Protein AF-X1QTM7-F1 (afdb_monomer_lite)

Structure (mmCIF, N/CA/C/O backbone):
data_AF-X1QTM7-F1
#
_entry.id   AF-X1QTM7-F1
#
loop_
_atom_site.group_PDB
_atom_site.id
_atom_site.type_symbol
_atom_site.label_atom_id
_atom_site.label_alt_id
_atom_site.label_comp_id
_atom_site.label_asym_id
_atom_site.label_entity_id
_atom_site.label_seq_id
_atom_site.pdbx_PDB_ins_code
_atom_site.Cartn_x
_atom_site.Cartn_y
_atom_site.Cartn_z
_atom_site.occupancy
_atom_site.B_iso_or_equiv
_atom_site.auth_seq_id
_atom_site.auth_comp_id
_atom_site.auth_asym_id
_atom_site.auth_atom_id
_atom_site.pdbx_PDB_model_num
ATOM 1 N N . MET A 1 1 ? -10.332 2.867 23.583 1.00 60.19 1 MET A N 1
ATOM 2 C CA . MET A 1 1 ? -9.611 3.339 22.380 1.00 60.19 1 MET A CA 1
ATOM 3 C C . MET A 1 1 ? -10.533 3.134 21.192 1.00 60.19 1 MET A C 1
ATOM 5 O O . MET A 1 1 ? -11.177 2.096 21.151 1.00 60.19 1 MET A O 1
ATOM 9 N N . LYS A 1 2 ? -10.681 4.121 20.301 1.00 74.81 2 LYS A N 1
ATOM 10 C CA . LYS A 1 2 ? -11.460 3.945 19.063 1.00 74.81 2 LYS A CA 1
ATOM 11 C C . LYS A 1 2 ? -10.670 3.005 18.147 1.00 74.81 2 LYS A C 1
ATOM 13 O O . LYS A 1 2 ? -9.470 3.215 17.995 1.00 74.81 2 LYS A O 1
ATOM 18 N N . GLU A 1 3 ? -11.310 1.975 17.601 1.00 85.12 3 GLU A N 1
ATOM 19 C CA . GLU A 1 3 ? -10.666 1.098 16.616 1.00 85.12 3 GLU A CA 1
ATOM 20 C C . GLU A 1 3 ? -10.305 1.895 15.355 1.00 85.12 3 GLU A C 1
ATOM 22 O O . GLU A 1 3 ? -11.064 2.770 14.927 1.00 85.12 3 GLU A O 1
ATOM 27 N N . LEU A 1 4 ? -9.125 1.619 14.793 1.00 90.88 4 LEU A N 1
ATOM 28 C CA . LEU A 1 4 ? -8.669 2.239 13.552 1.00 90.88 4 LEU A CA 1
ATOM 29 C C . LEU A 1 4 ? -9.391 1.597 12.366 1.00 90.88 4 LEU A C 1
ATOM 31 O O . LEU A 1 4 ? -9.645 0.391 12.350 1.00 90.88 4 LEU A O 1
ATOM 35 N N . ILE A 1 5 ? -9.695 2.400 11.347 1.00 95.25 5 ILE A N 1
ATOM 36 C CA . ILE A 1 5 ? -10.232 1.872 10.092 1.00 95.25 5 ILE A CA 1
ATOM 37 C C . ILE A 1 5 ? -9.112 1.105 9.383 1.00 95.25 5 ILE A C 1
ATOM 39 O O . ILE A 1 5 ? -8.035 1.652 9.143 1.00 95.25 5 ILE A O 1
ATOM 43 N N . LYS A 1 6 ? -9.381 -0.161 9.053 1.00 96.38 6 LYS A N 1
ATOM 44 C CA . LYS A 1 6 ? -8.438 -1.055 8.372 1.00 96.38 6 LYS A CA 1
ATOM 45 C C . LYS A 1 6 ? -8.551 -0.918 6.861 1.00 96.38 6 LYS A C 1
ATOM 47 O O . LYS A 1 6 ? -9.651 -0.985 6.317 1.00 96.38 6 LYS A O 1
ATOM 52 N N . LEU A 1 7 ? -7.412 -0.772 6.192 1.00 96.31 7 LEU A N 1
ATOM 53 C CA . LEU A 1 7 ? -7.310 -0.567 4.749 1.00 96.31 7 LEU A CA 1
ATOM 54 C C . LEU A 1 7 ? -6.290 -1.521 4.118 1.00 96.31 7 LEU A C 1
ATOM 56 O O . LEU A 1 7 ? -5.371 -2.015 4.777 1.00 96.31 7 LEU A O 1
ATOM 60 N N . VAL A 1 8 ? -6.434 -1.736 2.811 1.00 97.25 8 VAL A N 1
ATOM 61 C CA . VAL A 1 8 ? -5.433 -2.394 1.962 1.00 97.25 8 VAL A CA 1
ATOM 62 C C . VAL A 1 8 ? -4.958 -1.422 0.888 1.00 97.25 8 VAL A C 1
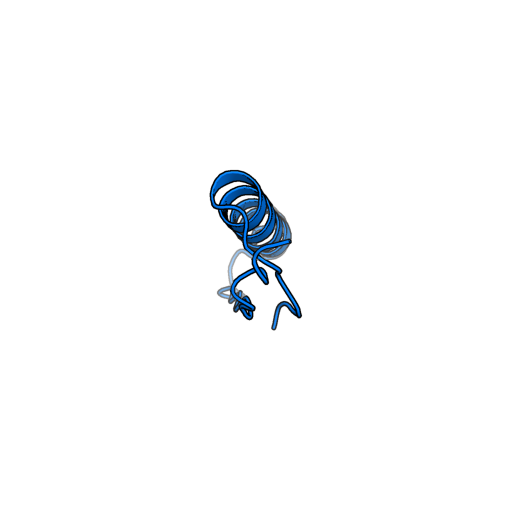ATOM 64 O O . VAL A 1 8 ? -5.746 -0.658 0.336 1.00 97.25 8 VAL A O 1
ATOM 67 N N . GLY A 1 9 ? -3.659 -1.445 0.615 1.00 96.44 9 GLY A N 1
ATOM 68 C CA . GLY A 1 9 ? -3.024 -0.699 -0.460 1.00 96.44 9 GLY A CA 1
ATOM 69 C C . GLY A 1 9 ? -2.933 -1.533 -1.731 1.00 96.44 9 GLY A C 1
ATOM 70 O O . GLY A 1 9 ? -2.752 -2.746 -1.657 1.00 96.44 9 GLY A O 1
ATOM 71 N N . TYR A 1 10 ? -3.021 -0.882 -2.885 1.00 96.31 10 TYR A N 1
ATOM 72 C CA . TYR A 1 10 ? -2.735 -1.494 -4.178 1.00 96.31 10 TYR A CA 1
ATOM 73 C C . TYR A 1 10 ? -1.802 -0.577 -4.961 1.00 96.31 10 TYR A C 1
ATOM 75 O O . TYR A 1 10 ? -2.108 0.602 -5.152 1.00 96.31 10 TYR A O 1
ATOM 83 N N . CYS A 1 11 ? -0.673 -1.114 -5.401 1.00 93.25 11 CYS A N 1
ATOM 84 C CA . CYS A 1 11 ? 0.299 -0.429 -6.228 1.00 93.25 11 CYS A CA 1
ATOM 85 C C . CYS A 1 11 ? 0.441 -1.165 -7.556 1.00 93.25 11 CYS A C 1
ATOM 87 O O . CYS A 1 11 ? 0.457 -2.390 -7.638 1.00 93.25 11 CYS A O 1
ATOM 89 N N . ARG A 1 12 ? 0.576 -0.399 -8.635 1.00 90.50 12 ARG A N 1
ATOM 90 C CA . ARG A 1 12 ? 0.810 -0.960 -9.963 1.00 90.50 12 ARG A CA 1
ATOM 91 C C . ARG A 1 12 ? 1.784 -0.084 -10.706 1.00 90.50 12 ARG A C 1
ATOM 93 O O . ARG A 1 12 ? 1.857 1.128 -10.530 1.00 90.50 12 ARG A O 1
ATOM 100 N N . VAL A 1 13 ? 2.522 -0.723 -11.582 1.00 84.75 13 VAL A N 1
ATOM 101 C CA . VAL A 1 13 ? 3.592 -0.120 -12.344 1.00 84.75 13 VAL A CA 1
ATOM 102 C C . VAL A 1 13 ? 3.489 -0.590 -13.778 1.00 84.75 13 VAL A C 1
ATOM 104 O O . VAL A 1 13 ? 3.198 -1.755 -14.046 1.00 84.75 13 VAL A O 1
ATOM 107 N N . SER A 1 14 ? 3.686 0.340 -14.701 1.00 82.75 14 SER A N 1
ATOM 108 C CA . SER A 1 14 ? 3.889 0.002 -16.104 1.00 82.75 14 SER A CA 1
ATOM 109 C C . SER A 1 14 ? 5.352 -0.401 -16.271 1.00 82.75 14 SER A C 1
ATOM 111 O O . SER A 1 14 ? 6.251 0.320 -15.834 1.00 82.75 14 SER A O 1
ATOM 113 N N . THR A 1 15 ? 5.591 -1.575 -16.849 1.00 75.50 15 THR A N 1
ATOM 114 C CA . THR A 1 15 ? 6.912 -2.223 -16.908 1.00 75.50 15 THR A CA 1
ATOM 115 C C . THR A 1 15 ? 7.930 -1.495 -17.779 1.00 75.50 15 THR A C 1
ATOM 117 O O . THR A 1 15 ? 9.123 -1.738 -17.619 1.00 75.50 15 THR A O 1
ATOM 120 N N . ASP A 1 16 ? 7.486 -0.585 -18.646 1.00 68.62 16 ASP A N 1
ATOM 121 C CA . ASP A 1 16 ? 8.355 0.093 -19.612 1.00 68.62 16 ASP A CA 1
ATOM 122 C C . ASP A 1 16 ? 9.394 1.026 -18.954 1.00 68.62 16 ASP A C 1
ATOM 124 O O . ASP A 1 16 ? 10.514 1.106 -19.443 1.00 68.62 16 ASP A O 1
ATOM 128 N N . ASN A 1 17 ? 9.090 1.634 -17.793 1.00 61.28 17 ASN A N 1
ATOM 129 C CA . ASN A 1 17 ? 9.964 2.615 -17.108 1.00 61.28 17 ASN A CA 1
ATOM 130 C C . ASN A 1 17 ? 10.360 2.215 -15.669 1.00 61.28 17 ASN A C 1
ATOM 132 O O . ASN A 1 17 ? 10.819 3.032 -14.872 1.00 61.28 17 ASN A O 1
ATOM 136 N N . GLN A 1 18 ? 10.157 0.955 -15.283 1.00 58.06 18 GLN A N 1
ATOM 137 C CA . GLN A 1 18 ? 10.289 0.526 -13.884 1.00 58.06 18 GLN A CA 1
ATOM 138 C C . GLN A 1 18 ? 11.720 0.472 -13.333 1.00 58.06 18 GLN A C 1
ATOM 140 O O . GLN A 1 18 ? 11.897 0.549 -12.117 1.00 58.06 18 GLN A O 1
ATOM 145 N N . LYS A 1 19 ? 12.731 0.293 -14.190 1.00 58.75 19 LYS A N 1
ATOM 146 C CA . LYS A 1 19 ? 14.098 -0.030 -13.747 1.00 58.75 19 LYS A CA 1
ATOM 147 C C . LYS A 1 19 ? 14.893 1.161 -13.209 1.00 58.75 19 LYS A C 1
ATOM 149 O O . LYS A 1 19 ? 15.839 0.923 -12.467 1.00 58.75 19 LYS A O 1
ATOM 154 N N . GLU A 1 20 ? 14.530 2.395 -13.550 1.00 58.84 20 GLU A N 1
ATOM 155 C CA . GLU A 1 20 ? 15.358 3.569 -13.228 1.00 58.84 20 GLU A CA 1
ATOM 156 C C . GLU A 1 20 ? 14.883 4.341 -11.990 1.00 58.84 20 GLU A C 1
ATOM 158 O O . GLU A 1 20 ? 15.710 4.746 -11.181 1.00 58.84 20 GLU A O 1
ATOM 163 N N . GLU A 1 21 ? 13.572 4.496 -11.782 1.00 64.12 21 GLU A N 1
ATOM 164 C CA . GLU A 1 21 ? 13.055 5.413 -10.747 1.00 64.12 21 GLU A CA 1
ATOM 165 C C . GLU A 1 21 ? 12.529 4.731 -9.472 1.00 64.12 21 GLU A C 1
ATOM 167 O O . GLU A 1 21 ? 12.196 5.408 -8.501 1.00 64.12 21 GLU A O 1
ATOM 172 N N . GLY A 1 22 ? 12.412 3.397 -9.437 1.00 77.00 22 GLY A N 1
ATOM 173 C CA . GLY A 1 22 ? 11.861 2.704 -8.264 1.00 77.00 22 GLY A CA 1
ATOM 174 C C . GLY A 1 22 ? 10.420 3.130 -7.939 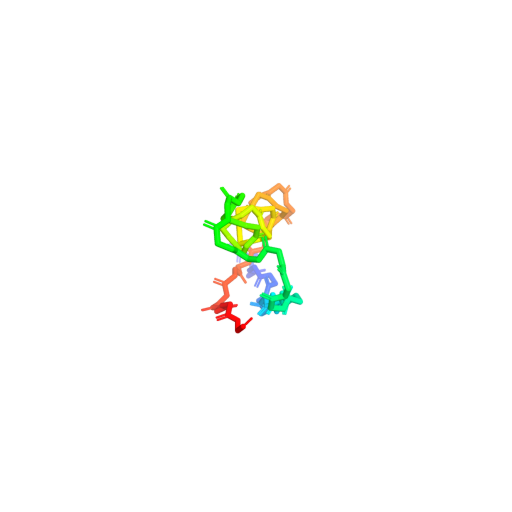1.00 77.00 22 GLY A C 1
ATOM 175 O O . GLY A 1 22 ? 10.025 3.170 -6.775 1.00 77.00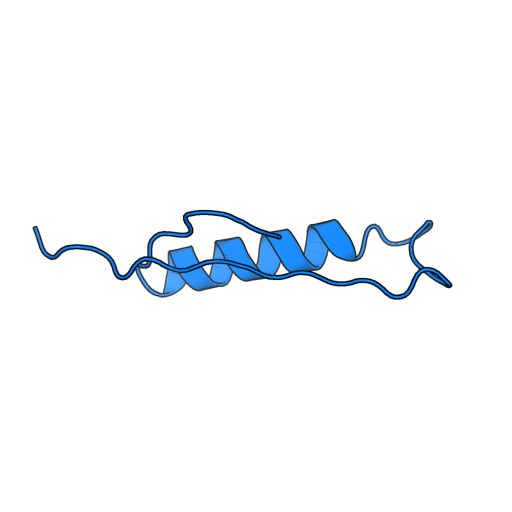 22 GLY A O 1
ATOM 176 N N . THR A 1 23 ? 9.622 3.446 -8.966 1.00 82.75 23 THR A N 1
ATOM 177 C CA . THR A 1 23 ? 8.272 4.035 -8.854 1.00 82.75 23 THR A CA 1
ATOM 178 C C . THR A 1 23 ? 7.300 3.244 -7.980 1.00 82.75 23 THR A C 1
ATOM 180 O O . THR A 1 23 ? 6.395 3.832 -7.390 1.00 82.75 23 THR A O 1
ATOM 183 N N . ILE A 1 24 ? 7.493 1.928 -7.845 1.00 89.31 24 ILE A N 1
ATOM 184 C CA . ILE A 1 24 ? 6.709 1.100 -6.920 1.00 89.31 24 ILE A CA 1
ATOM 185 C C . ILE A 1 24 ? 6.934 1.515 -5.456 1.00 89.31 24 ILE A C 1
ATOM 187 O O . ILE A 1 24 ? 5.976 1.660 -4.706 1.00 89.31 24 ILE A O 1
ATOM 191 N N . LEU A 1 25 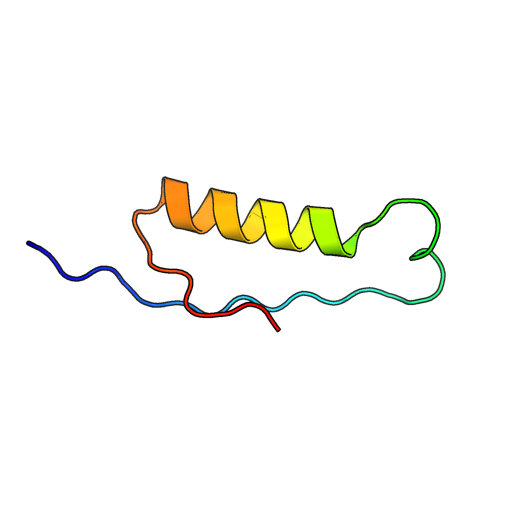? 8.179 1.809 -5.065 1.00 90.56 25 LEU A N 1
ATOM 192 C CA . LEU A 1 25 ? 8.536 2.190 -3.695 1.00 90.56 25 LEU A CA 1
ATOM 193 C C . LEU A 1 25 ? 7.960 3.559 -3.323 1.00 90.56 25 LEU A C 1
ATOM 195 O O . LEU A 1 25 ? 7.556 3.777 -2.182 1.00 90.56 25 LEU A O 1
ATOM 199 N N . ILE A 1 26 ? 7.896 4.475 -4.294 1.00 91.69 26 ILE A N 1
ATOM 200 C CA . ILE A 1 26 ? 7.282 5.797 -4.119 1.00 91.69 26 ILE A CA 1
ATOM 201 C C . ILE A 1 26 ? 5.782 5.645 -3.842 1.00 91.69 26 ILE A C 1
ATOM 203 O O . ILE A 1 26 ? 5.269 6.263 -2.909 1.00 91.69 26 ILE A O 1
ATOM 207 N N . GLN A 1 27 ? 5.091 4.783 -4.596 1.00 92.56 27 GLN A N 1
ATOM 208 C CA . GLN A 1 27 ? 3.670 4.499 -4.370 1.00 92.56 27 GLN A CA 1
ATOM 209 C C . GLN A 1 27 ? 3.429 3.860 -2.996 1.00 92.56 27 GLN A C 1
ATOM 211 O O . GLN A 1 27 ? 2.557 4.313 -2.255 1.00 92.56 27 GLN A O 1
ATOM 216 N N . GLU A 1 28 ? 4.233 2.864 -2.610 1.00 95.06 28 GLU A N 1
ATOM 217 C CA . GLU A 1 28 ? 4.124 2.246 -1.284 1.00 95.06 28 GLU A CA 1
ATOM 218 C C . GLU A 1 28 ? 4.338 3.255 -0.151 1.00 95.06 28 GLU A C 1
ATOM 220 O O . GLU A 1 28 ? 3.642 3.214 0.868 1.00 95.06 28 GLU A O 1
ATOM 225 N N . LYS A 1 29 ? 5.312 4.160 -0.308 1.00 95.69 29 LYS A N 1
ATOM 226 C CA . LYS A 1 29 ? 5.598 5.209 0.673 1.00 95.69 29 LYS A CA 1
ATOM 227 C C . LYS A 1 29 ? 4.421 6.175 0.805 1.00 95.69 29 LYS A C 1
ATOM 229 O O . LYS A 1 29 ? 3.996 6.430 1.929 1.00 95.69 29 LYS A O 1
ATOM 234 N N . ALA A 1 30 ? 3.856 6.629 -0.313 1.00 95.81 30 ALA A N 1
ATOM 235 C CA . ALA A 1 30 ? 2.702 7.525 -0.315 1.00 95.81 30 ALA A CA 1
ATOM 236 C C . ALA A 1 30 ? 1.486 6.906 0.399 1.00 95.81 30 ALA A C 1
ATOM 238 O O . ALA A 1 30 ? 0.824 7.573 1.193 1.00 95.81 30 ALA A O 1
ATOM 239 N N . LEU A 1 31 ? 1.224 5.608 0.193 1.00 96.88 31 LEU A N 1
ATOM 240 C CA . LEU A 1 31 ? 0.150 4.900 0.902 1.00 96.88 31 LEU A CA 1
ATOM 241 C C . LEU A 1 31 ? 0.387 4.850 2.418 1.00 96.88 31 LEU A C 1
ATOM 243 O O . LEU A 1 31 ? -0.541 5.060 3.199 1.00 96.88 31 LEU A O 1
ATOM 247 N N . LYS A 1 32 ? 1.628 4.592 2.849 1.00 96.25 32 LYS A N 1
ATOM 248 C CA . LYS A 1 32 ? 1.994 4.571 4.275 1.00 96.25 32 LYS A CA 1
ATOM 249 C C . LYS A 1 32 ? 1.845 5.951 4.921 1.00 96.25 32 LYS A C 1
ATOM 251 O O . LYS A 1 32 ? 1.358 6.037 6.047 1.00 96.25 32 LYS A O 1
ATOM 256 N N . GLU A 1 33 ? 2.245 7.012 4.222 1.00 97.44 33 GLU A N 1
ATOM 257 C CA . GLU A 1 33 ? 2.104 8.397 4.689 1.00 97.44 33 GLU A CA 1
ATOM 258 C C . GLU A 1 33 ? 0.629 8.782 4.841 1.00 97.44 33 GLU A C 1
ATOM 260 O O . GLU A 1 33 ? 0.225 9.206 5.922 1.00 97.44 33 GLU A O 1
ATOM 265 N N . TYR A 1 34 ? -0.200 8.500 3.832 1.00 96.69 34 TYR A N 1
ATOM 266 C CA . TYR A 1 34 ? -1.639 8.768 3.880 1.00 96.69 34 TYR A CA 1
ATOM 267 C C . TYR A 1 34 ? -2.329 8.089 5.074 1.00 96.69 34 TYR A C 1
ATOM 269 O O . TYR A 1 34 ? -3.081 8.722 5.816 1.00 96.69 34 TYR A O 1
ATOM 277 N N . VAL A 1 35 ? -2.060 6.801 5.300 1.00 96.25 35 VAL A N 1
ATOM 278 C CA . VAL A 1 35 ? -2.656 6.044 6.414 1.00 96.25 35 VAL A CA 1
ATOM 279 C C . VAL A 1 35 ? -2.224 6.615 7.766 1.00 96.25 35 VAL A C 1
ATOM 281 O O . VAL A 1 35 ? -3.051 6.727 8.674 1.00 96.25 35 VAL A O 1
ATOM 284 N N . LYS A 1 36 ? -0.952 7.014 7.895 1.00 94.12 36 LYS A N 1
ATOM 285 C CA . LYS A 1 36 ? -0.414 7.628 9.114 1.00 94.12 36 LYS A CA 1
ATOM 286 C C . LYS A 1 36 ? -1.084 8.970 9.414 1.00 94.12 36 LYS A C 1
ATOM 288 O O . LYS A 1 36 ? -1.448 9.214 10.560 1.00 94.12 36 LYS A O 1
ATOM 293 N N . GLU A 1 37 ? -1.256 9.821 8.405 1.00 96.88 37 GLU A N 1
ATOM 294 C CA . GLU A 1 37 ? -1.881 11.144 8.554 1.00 96.88 37 GLU A CA 1
ATOM 295 C C . GLU A 1 37 ? -3.370 11.065 8.908 1.00 96.88 37 GLU A C 1
ATOM 297 O O . GLU A 1 37 ? -3.884 11.932 9.612 1.00 96.88 37 GLU A O 1
ATO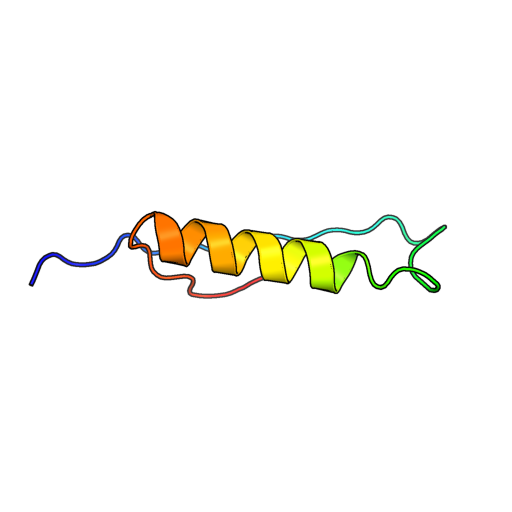M 302 N N . ASN A 1 38 ? -4.055 10.006 8.472 1.00 95.69 38 ASN A N 1
ATOM 303 C CA . ASN A 1 38 ? -5.497 9.844 8.661 1.00 95.69 38 ASN A CA 1
ATOM 304 C C . ASN A 1 38 ? -5.878 8.914 9.824 1.00 95.69 38 ASN A C 1
ATOM 306 O O . ASN A 1 38 ? -7.061 8.642 10.030 1.00 95.69 38 ASN A O 1
ATOM 310 N N . ASN A 1 39 ? -4.903 8.446 10.611 1.00 94.88 39 ASN A N 1
ATOM 311 C CA . ASN A 1 39 ? -5.131 7.533 11.733 1.00 94.88 39 ASN A CA 1
ATOM 312 C C . ASN A 1 39 ? -5.888 6.257 11.301 1.00 94.88 39 ASN A C 1
ATOM 314 O O . ASN A 1 39 ? -6.894 5.859 11.896 1.00 94.88 39 ASN A O 1
ATOM 318 N N . PHE A 1 40 ? -5.403 5.636 10.226 1.00 96.00 40 PHE A N 1
ATOM 319 C CA . PHE A 1 40 ? -5.865 4.344 9.721 1.00 96.00 40 PHE A CA 1
ATOM 320 C C . PHE A 1 40 ? -4.848 3.237 10.032 1.00 96.00 40 PHE A C 1
ATOM 322 O O . PHE A 1 40 ? -3.721 3.497 10.451 1.00 96.00 40 PHE A O 1
ATOM 329 N N . GLU A 1 41 ? -5.234 1.985 9.795 1.00 95.81 41 GLU A N 1
ATOM 330 C CA . GLU A 1 41 ? -4.352 0.819 9.861 1.00 95.81 41 GLU A CA 1
ATOM 331 C C . GLU A 1 41 ? -4.183 0.228 8.453 1.00 95.81 41 GLU A C 1
ATOM 333 O O . GLU A 1 41 ? -5.146 -0.248 7.850 1.00 95.81 41 GLU A O 1
ATOM 338 N N . LEU A 1 42 ? -2.959 0.246 7.917 1.00 96.50 42 LEU A N 1
ATOM 339 C CA . LEU A 1 42 ? -2.639 -0.406 6.645 1.00 96.50 42 LEU A CA 1
ATOM 340 C C . LEU A 1 42 ? -2.282 -1.870 6.899 1.00 96.50 42 LEU A C 1
ATOM 342 O O . LEU A 1 42 ? -1.215 -2.167 7.430 1.00 96.50 42 LEU A O 1
ATOM 346 N N . VAL A 1 43 ? -3.159 -2.785 6.494 1.00 97.00 43 VAL A N 1
ATOM 347 C CA . VAL A 1 43 ? -3.002 -4.222 6.772 1.00 97.00 43 VAL A CA 1
ATOM 348 C C . VAL A 1 43 ? -2.040 -4.882 5.783 1.00 97.00 43 VAL A C 1
ATOM 350 O O . VAL A 1 43 ? -1.285 -5.786 6.143 1.00 97.00 43 VAL A O 1
ATOM 353 N N . ARG A 1 44 ? -2.077 -4.457 4.515 1.00 97.00 44 ARG A N 1
ATOM 354 C CA . ARG A 1 44 ? -1.259 -5.022 3.434 1.00 97.00 44 ARG A CA 1
ATOM 355 C C . ARG A 1 44 ? -1.177 -4.072 2.244 1.00 97.00 44 ARG A C 1
ATOM 357 O O . ARG A 1 44 ? -2.088 -3.273 2.051 1.00 97.00 44 ARG A O 1
ATOM 364 N N . ILE A 1 45 ? -0.126 -4.204 1.439 1.00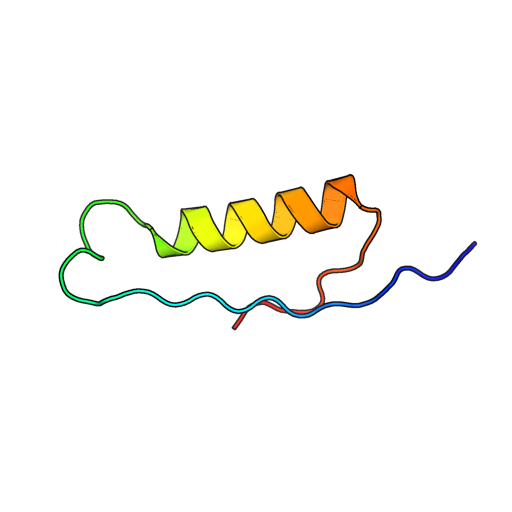 96.31 45 ILE A N 1
ATOM 365 C CA . ILE A 1 45 ? -0.030 -3.618 0.097 1.00 96.31 45 ILE A CA 1
ATOM 366 C C . ILE A 1 45 ? 0.083 -4.770 -0.910 1.00 96.31 45 ILE A C 1
ATOM 368 O O . ILE A 1 45 ? 0.770 -5.755 -0.623 1.00 96.31 45 ILE A O 1
ATOM 372 N N . PHE A 1 46 ? -0.630 -4.655 -2.029 1.00 94.12 46 PHE A N 1
ATOM 373 C CA . PHE A 1 46 ? -0.629 -5.582 -3.162 1.00 94.12 46 PHE A CA 1
ATOM 374 C C . PHE A 1 46 ? -0.057 -4.930 -4.414 1.00 94.12 46 PHE A C 1
ATOM 376 O O . PHE A 1 46 ? -0.266 -3.706 -4.565 1.00 94.12 46 PHE A O 1
#

Sequence (46 aa):
MKELIKLVGYCRVSTDNQKEEGTILIQEKALKEYVKENNFELVRIF

Secondary structure (DSSP, 8-state):
-PPPEEEEE-----GGGHHHH-HHHHHHHHHHHHHHHTTEEEEEE-

Organism: NCBI:txid412755

Radius of gyration: 12.9 Å; chains: 1; bounding box: 27×17×42 Å

InterPro domains:
  IPR006118 Recombinase, conserved site [PS00397] (10-18)
  IPR006119 Resolvase, N-terminal catalytic domain [PF00239] (8-45)
  IPR006119 Resolvase, N-terminal catalytic domain [PS51736] (6-46)
  IPR036162 Resolvase-like, N-terminal catalytic domain superfamily [G3DSA:3.40.50.1390] (2-46)
  IPR036162 Resolvase-like, N-terminal catalytic domain superfamily [SSF53041] (6-46)

pLDDT: mean 87.69, std 12.59, range [58.06, 97.44]

Foldseek 3Di:
DDDAAEDEAEFDDDPPPCPPPVVRVVSVVVVVVVCVVVVHHHPYYD